Protein AF-A0A933Y6B7-F1 (afdb_monomer_lite)

Secondary structure (DSSP, 8-state):
-HHHHHHHHHHHHHHHTTS--S--------TTSTTHHHHHHHHHHHHHH---HHHHHHHHHHHHHHHHHHHHHHHHTT-HHHHHHHHHHHHHHHHHHHHHHHHHHHTT----HHHHHHHHHHHHHHHHHHHHHHHHS-TTTHHHHHHHHHHHHHHHHHHHHHHHH--

Structure (mmCIF, N/CA/C/O backbone):
data_AF-A0A933Y6B7-F1
#
_entry.id   AF-A0A933Y6B7-F1
#
loop_
_atom_site.group_PDB
_atom_site.id
_atom_site.type_symbol
_atom_site.label_atom_id
_atom_site.label_alt_id
_atom_site.label_comp_id
_atom_site.label_asym_id
_atom_site.label_entity_id
_atom_site.label_seq_id
_atom_site.pdbx_PDB_ins_code
_atom_site.Cartn_x
_atom_site.Cartn_y
_atom_site.Cartn_z
_atom_site.occupancy
_atom_site.B_iso_or_equiv
_atom_site.auth_seq_id
_atom_site.auth_comp_id
_atom_site.auth_asym_id
_atom_site.auth_atom_id
_atom_site.pdbx_PDB_model_num
ATOM 1 N N . MET A 1 1 ? 0.181 -35.546 -28.540 1.00 56.12 1 MET A N 1
ATOM 2 C CA . MET A 1 1 ? -1.088 -34.972 -28.027 1.00 56.12 1 MET A CA 1
ATOM 3 C C . MET A 1 1 ? -0.919 -34.129 -26.756 1.00 56.12 1 MET A C 1
ATOM 5 O O . MET A 1 1 ? -1.420 -33.018 -26.730 1.00 56.12 1 MET A O 1
ATOM 9 N N . LYS A 1 2 ? -0.169 -34.578 -25.734 1.00 48.44 2 LYS A N 1
ATOM 10 C CA . LYS A 1 2 ? 0.031 -33.827 -24.471 1.00 48.44 2 LYS A CA 1
ATOM 11 C C . LYS A 1 2 ? 0.754 -32.470 -24.626 1.00 48.44 2 LYS A C 1
ATOM 13 O O . LYS A 1 2 ? 0.440 -31.530 -23.909 1.00 48.44 2 LYS A O 1
ATOM 18 N N . PHE A 1 3 ? 1.661 -32.348 -25.599 1.00 47.59 3 PHE A N 1
ATOM 19 C CA . PHE A 1 3 ? 2.426 -31.116 -25.854 1.00 47.59 3 PHE A CA 1
ATOM 20 C C . PHE A 1 3 ? 1.584 -29.999 -26.496 1.00 47.59 3 PHE A C 1
ATOM 22 O O . PHE A 1 3 ? 1.692 -28.840 -26.115 1.00 47.59 3 PHE A O 1
ATOM 29 N N . ALA A 1 4 ? 0.687 -30.358 -27.419 1.00 52.62 4 ALA A N 1
ATOM 30 C CA . ALA A 1 4 ? -0.205 -29.403 -28.078 1.00 52.62 4 ALA A CA 1
ATOM 31 C C . ALA A 1 4 ? -1.218 -28.798 -27.094 1.00 52.62 4 ALA A C 1
ATOM 33 O O . ALA A 1 4 ? -1.502 -27.611 -27.167 1.00 52.62 4 ALA A O 1
ATOM 34 N N . ILE A 1 5 ? -1.698 -29.591 -26.128 1.00 57.88 5 ILE A N 1
ATOM 35 C CA . ILE A 1 5 ? -2.610 -29.122 -25.076 1.00 57.88 5 ILE A CA 1
ATOM 36 C C . ILE A 1 5 ? -1.899 -28.137 -24.139 1.00 57.88 5 ILE A C 1
ATOM 38 O O . ILE A 1 5 ? -2.483 -27.118 -23.799 1.00 57.88 5 ILE A O 1
ATOM 42 N N . ALA A 1 6 ? -0.638 -28.387 -23.770 1.00 49.59 6 ALA A N 1
ATOM 43 C CA . ALA A 1 6 ? 0.138 -27.474 -22.927 1.00 49.59 6 ALA A CA 1
ATOM 44 C C . ALA A 1 6 ? 0.413 -26.127 -23.617 1.00 49.59 6 ALA A C 1
ATOM 46 O O . ALA A 1 6 ? 0.273 -25.082 -22.989 1.00 49.59 6 ALA A O 1
ATOM 47 N N . VAL A 1 7 ? 0.732 -26.141 -24.916 1.00 54.59 7 VAL A N 1
ATOM 48 C CA . VAL A 1 7 ? 0.929 -24.918 -25.712 1.00 54.59 7 VAL A CA 1
ATOM 49 C C . VAL A 1 7 ? -0.386 -24.163 -25.896 1.00 54.59 7 VAL A C 1
ATOM 51 O O . VAL A 1 7 ? -0.393 -22.946 -25.758 1.00 54.59 7 VAL A O 1
ATOM 54 N N . LEU A 1 8 ? -1.505 -24.861 -26.121 1.00 49.81 8 LEU A N 1
ATOM 55 C CA . LEU A 1 8 ? -2.823 -24.228 -26.210 1.00 49.81 8 LEU A CA 1
ATOM 56 C C . LEU A 1 8 ? -3.253 -23.632 -24.862 1.00 49.81 8 LEU A C 1
ATOM 58 O O . LEU A 1 8 ? -3.793 -22.535 -24.836 1.00 49.81 8 LEU A O 1
ATOM 62 N N . LEU A 1 9 ? -2.956 -24.299 -23.740 1.00 53.12 9 LEU A N 1
ATOM 63 C CA . LEU A 1 9 ? -3.212 -23.773 -22.396 1.00 53.12 9 LEU A CA 1
ATOM 64 C C . LEU A 1 9 ? -2.375 -22.514 -22.132 1.00 53.12 9 LEU A C 1
ATOM 66 O O . LEU A 1 9 ? -2.894 -21.533 -21.616 1.00 53.12 9 LEU A O 1
ATOM 70 N N . PHE A 1 10 ? -1.100 -22.516 -22.534 1.00 52.56 10 PHE A N 1
ATOM 71 C CA . PHE A 1 10 ? -0.199 -21.370 -22.385 1.00 52.56 10 PHE A CA 1
ATOM 72 C C . PHE A 1 10 ? -0.556 -20.218 -23.331 1.00 52.56 10 PHE A C 1
ATOM 74 O O . PHE A 1 10 ? -0.411 -19.060 -22.957 1.00 52.56 10 PHE A O 1
ATOM 81 N N . MET A 1 11 ? -1.064 -20.511 -24.532 1.00 46.84 11 MET A N 1
ATOM 82 C CA . MET A 1 11 ? -1.584 -19.506 -25.461 1.00 46.84 11 MET A CA 1
ATOM 83 C C . MET A 1 11 ? -2.910 -18.936 -24.982 1.00 46.84 11 MET A C 1
ATOM 85 O O . MET A 1 11 ? -3.085 -17.733 -25.058 1.00 46.84 11 MET A O 1
ATOM 89 N N . VAL A 1 12 ? -3.826 -19.749 -24.452 1.00 52.81 12 VAL A N 1
ATOM 90 C CA . VAL A 1 12 ? -5.087 -19.253 -23.890 1.00 52.81 12 VAL A CA 1
ATOM 91 C C . VAL A 1 12 ? -4.805 -18.427 -22.640 1.00 52.81 12 VAL A C 1
ATOM 93 O O . VAL A 1 12 ? -5.317 -17.324 -22.549 1.00 52.81 12 VAL A O 1
ATOM 96 N N . ILE A 1 13 ? -3.916 -18.865 -21.742 1.00 50.72 13 ILE A N 1
ATOM 97 C CA . ILE A 1 13 ? -3.487 -18.069 -20.580 1.00 50.72 13 ILE A CA 1
ATOM 98 C C . ILE A 1 13 ? -2.739 -16.809 -21.033 1.00 50.72 13 ILE A C 1
ATOM 100 O O . ILE A 1 13 ? -3.034 -15.727 -20.549 1.00 50.72 13 ILE A O 1
ATOM 104 N N . GLY A 1 14 ? -1.821 -16.905 -21.996 1.00 44.12 14 GLY A N 1
ATOM 105 C CA . GLY A 1 14 ? -1.039 -15.778 -22.517 1.00 44.12 14 GLY A CA 1
ATOM 106 C C . GLY A 1 14 ? -1.865 -14.756 -23.304 1.00 44.12 14 GLY A C 1
ATOM 107 O O . GLY A 1 14 ? -1.586 -13.560 -23.241 1.00 44.12 14 GLY A O 1
ATOM 108 N N . LEU A 1 15 ? -2.906 -15.206 -24.008 1.00 40.06 15 LEU A N 1
ATOM 109 C CA . LEU A 1 15 ? -3.859 -14.368 -24.735 1.00 40.06 15 LEU A CA 1
ATOM 110 C C . LEU A 1 15 ? -4.901 -13.763 -23.778 1.00 40.06 15 LEU A C 1
ATOM 112 O O . LEU A 1 15 ? -5.249 -12.598 -23.940 1.00 40.06 15 LEU A O 1
ATOM 116 N N . PHE A 1 16 ? -5.303 -14.484 -22.724 1.00 40.56 16 PHE A N 1
ATOM 117 C CA . PHE A 1 16 ? -6.104 -13.955 -21.607 1.00 40.56 16 PHE A CA 1
ATOM 118 C C . PHE A 1 16 ? -5.318 -12.922 -20.783 1.00 40.56 16 PHE A C 1
ATOM 120 O O . PHE A 1 16 ? -5.862 -11.929 -20.321 1.00 40.56 16 PHE A O 1
ATOM 127 N N . VAL A 1 17 ? -4.000 -13.098 -20.684 1.00 47.09 17 VAL A N 1
ATOM 128 C CA . VAL A 1 17 ? -3.053 -12.139 -20.096 1.00 47.09 17 VAL A CA 1
ATOM 129 C C . VAL A 1 17 ? -2.812 -10.920 -21.011 1.00 47.09 17 VAL A C 1
ATOM 131 O O . VAL A 1 17 ? -2.274 -9.909 -20.562 1.00 47.09 17 VAL A O 1
ATOM 134 N N . ARG A 1 18 ? -3.195 -10.978 -22.295 1.00 44.91 18 ARG A N 1
ATOM 135 C CA . ARG A 1 18 ? -2.980 -9.895 -23.275 1.00 44.91 18 ARG A CA 1
ATOM 136 C C . ARG A 1 18 ? -4.244 -9.100 -23.613 1.00 44.91 18 ARG A C 1
ATOM 138 O O . ARG A 1 18 ? -4.126 -7.991 -24.121 1.00 44.91 18 ARG A O 1
ATOM 145 N N . LEU A 1 19 ? -5.431 -9.624 -23.328 1.00 40.50 19 LEU A N 1
ATOM 146 C CA . LEU A 1 19 ? -6.704 -8.979 -23.634 1.00 40.50 19 LEU A CA 1
ATOM 147 C C . LEU A 1 19 ? -7.514 -8.830 -22.334 1.00 40.50 19 LEU A C 1
ATOM 149 O O . LEU A 1 19 ? -8.095 -9.808 -21.881 1.00 40.50 19 LEU A O 1
ATOM 153 N N . HIS A 1 20 ? -7.617 -7.590 -21.827 1.00 43.69 20 HIS A N 1
ATOM 154 C CA . HIS A 1 20 ? -8.518 -7.104 -20.751 1.00 43.69 20 HIS A CA 1
ATOM 155 C C . HIS A 1 20 ? -8.005 -7.116 -19.290 1.00 43.69 20 HIS A C 1
ATOM 157 O O . HIS A 1 20 ? -8.732 -7.526 -18.390 1.00 43.69 20 HIS A O 1
ATOM 163 N N . TRP A 1 21 ? -6.799 -6.601 -19.002 1.00 46.06 21 TRP A N 1
ATOM 164 C CA . TRP A 1 21 ? -6.337 -6.467 -17.602 1.00 46.06 21 TRP A CA 1
ATOM 165 C C . TRP A 1 21 ? -6.867 -5.234 -16.829 1.00 46.06 21 TRP A C 1
ATOM 167 O O . TRP A 1 21 ? -6.687 -5.147 -15.619 1.00 46.06 21 TRP A O 1
ATOM 177 N N . PHE A 1 22 ? -7.628 -4.331 -17.453 1.00 50.59 22 PHE A N 1
ATOM 178 C CA . PHE A 1 22 ? -8.413 -3.324 -16.722 1.00 50.59 22 PHE A CA 1
ATOM 179 C C . PHE A 1 22 ? -9.829 -3.270 -17.312 1.00 50.59 22 PHE A C 1
ATOM 181 O O . PHE A 1 22 ? -9.926 -3.068 -18.523 1.00 50.59 22 PHE A O 1
ATOM 188 N N . PRO A 1 23 ? -10.921 -3.473 -16.539 1.00 41.88 23 PRO A N 1
ATOM 189 C CA . PRO A 1 23 ? -11.050 -3.383 -15.084 1.00 41.88 23 PRO A CA 1
ATOM 190 C C . PRO A 1 23 ? -11.624 -4.667 -14.437 1.00 41.88 23 PRO A C 1
ATOM 192 O O . PRO A 1 23 ? -12.800 -4.982 -14.580 1.00 41.88 23 PRO A O 1
ATOM 195 N N . LEU A 1 24 ? -10.837 -5.341 -13.594 1.00 42.41 24 LEU A N 1
ATOM 196 C CA . LEU A 1 24 ? -11.383 -5.917 -12.350 1.00 42.41 24 LEU A CA 1
ATOM 197 C C . LEU A 1 24 ? -11.189 -4.924 -11.191 1.00 42.41 24 LEU A C 1
ATOM 199 O O . LEU A 1 24 ? -10.989 -5.313 -10.038 1.00 42.41 24 LEU A O 1
ATOM 203 N N . ALA A 1 25 ? -11.246 -3.625 -11.509 1.00 38.06 25 ALA A N 1
ATOM 204 C CA . ALA A 1 25 ? -11.640 -2.632 -10.528 1.00 38.06 25 ALA A CA 1
ATOM 205 C C . ALA A 1 25 ? -13.015 -3.078 -10.010 1.00 38.06 25 ALA A C 1
ATOM 207 O O . ALA A 1 25 ? -13.943 -3.217 -10.799 1.00 38.06 25 ALA A O 1
ATOM 208 N N . GLN A 1 26 ? -13.088 -3.357 -8.707 1.00 45.62 26 GLN A N 1
ATOM 209 C CA . GLN A 1 26 ? -14.258 -3.853 -7.970 1.00 45.62 26 GLN A CA 1
ATOM 210 C C . GLN A 1 26 ? -14.550 -5.355 -8.119 1.00 45.62 26 GLN A C 1
ATOM 212 O O . GLN A 1 26 ? -15.578 -5.784 -8.634 1.00 45.62 26 GLN A O 1
ATOM 217 N N . MET A 1 27 ? -13.688 -6.193 -7.538 1.00 50.59 27 MET A N 1
ATOM 218 C CA . MET A 1 27 ? -14.215 -7.362 -6.824 1.00 50.59 27 MET A CA 1
ATOM 219 C C . MET A 1 27 ? -14.151 -7.047 -5.328 1.00 50.59 27 MET A C 1
ATOM 221 O O . MET A 1 27 ? -13.202 -7.424 -4.639 1.00 50.59 27 MET A O 1
ATOM 225 N N . ASP A 1 28 ? -15.156 -6.295 -4.869 1.00 66.12 28 ASP A N 1
ATOM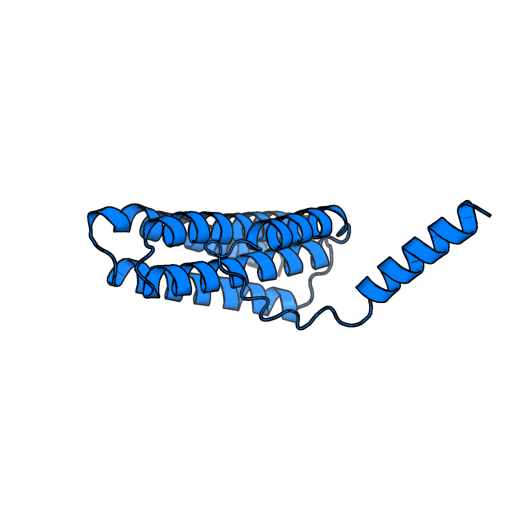 226 C CA . ASP A 1 28 ? -15.335 -5.742 -3.516 1.00 66.12 28 ASP A CA 1
ATOM 227 C C . ASP A 1 28 ? -15.727 -6.814 -2.482 1.00 66.12 28 ASP A C 1
ATOM 229 O O . ASP A 1 28 ? -16.575 -6.611 -1.611 1.00 66.12 28 ASP A O 1
ATOM 233 N N . ILE A 1 29 ? -15.122 -8.001 -2.575 1.00 82.38 29 ILE A N 1
ATOM 234 C CA . ILE A 1 29 ? -15.267 -9.014 -1.534 1.00 82.38 29 ILE A CA 1
ATOM 235 C C . ILE A 1 29 ? -14.374 -8.576 -0.382 1.00 82.38 29 ILE A C 1
ATOM 237 O O . ILE A 1 29 ? -13.155 -8.764 -0.409 1.00 82.38 29 ILE A O 1
ATOM 241 N N . LEU A 1 30 ? -15.004 -7.960 0.609 1.00 88.00 30 LEU A N 1
ATOM 242 C CA . LEU A 1 30 ? -14.344 -7.526 1.825 1.00 88.00 30 LEU A CA 1
ATOM 243 C C . LEU A 1 30 ? -13.801 -8.729 2.620 1.00 88.00 30 LEU A C 1
ATOM 245 O O . LEU A 1 30 ? -14.321 -9.843 2.503 1.00 88.00 30 LEU A O 1
ATOM 249 N N . PRO A 1 31 ? -12.765 -8.518 3.449 1.00 88.81 31 PRO A N 1
ATOM 250 C CA . PRO A 1 31 ? -12.183 -9.565 4.290 1.00 88.81 31 PRO A CA 1
ATOM 251 C C . PRO A 1 31 ? -13.150 -10.248 5.268 1.00 88.81 31 PRO A C 1
ATOM 253 O O . PRO A 1 31 ? -12.850 -11.337 5.749 1.00 88.81 31 PRO A O 1
ATOM 256 N N . ASP A 1 32 ? -14.297 -9.634 5.558 1.00 87.38 32 ASP A N 1
ATOM 257 C CA . ASP A 1 32 ? -15.366 -10.180 6.403 1.00 87.38 32 ASP A CA 1
ATOM 258 C C . ASP A 1 32 ? -16.312 -11.141 5.651 1.00 87.38 32 ASP A C 1
ATOM 260 O O . ASP A 1 32 ? -17.152 -11.792 6.273 1.00 87.38 32 ASP A O 1
ATOM 264 N N . HIS A 1 33 ? -16.178 -11.277 4.328 1.00 90.81 33 HIS A N 1
ATOM 265 C CA . HIS A 1 33 ? -17.057 -12.109 3.511 1.00 90.81 33 HIS A CA 1
ATOM 266 C C . HIS A 1 33 ? -16.549 -13.565 3.369 1.00 90.81 33 HIS A C 1
ATOM 268 O O . HIS A 1 33 ? -15.361 -13.780 3.108 1.00 90.81 33 HIS A O 1
ATOM 274 N N . PRO A 1 34 ? -17.429 -14.593 3.401 1.00 89.50 34 PRO A N 1
ATOM 275 C CA . PRO A 1 34 ? -17.035 -16.011 3.322 1.00 89.50 34 PRO A CA 1
ATOM 276 C C . PRO A 1 34 ? -16.234 -16.408 2.074 1.00 89.50 34 PRO A C 1
ATOM 278 O O . PRO A 1 34 ? -15.447 -17.350 2.108 1.00 89.50 34 PRO A O 1
ATOM 281 N N . LEU A 1 35 ? -16.427 -15.694 0.961 1.00 89.88 35 LEU A N 1
ATOM 282 C CA . LEU A 1 35 ? -15.712 -15.938 -0.300 1.00 89.88 35 LEU A CA 1
ATOM 283 C C . LEU A 1 35 ? -14.341 -15.244 -0.386 1.00 89.88 35 LEU A C 1
ATOM 285 O O . LEU A 1 35 ? -13.613 -15.468 -1.352 1.00 89.88 35 LEU A O 1
ATOM 289 N N . TYR A 1 36 ? -13.948 -14.437 0.605 1.00 88.06 36 TYR A N 1
ATOM 290 C CA . TYR A 1 36 ? -12.655 -13.742 0.610 1.00 88.06 36 TYR A CA 1
ATOM 291 C C . TYR A 1 36 ? -11.429 -14.664 0.432 1.00 88.06 36 TYR A C 1
ATOM 293 O O . TYR A 1 36 ? -10.500 -14.284 -0.290 1.00 88.06 36 TYR A O 1
ATOM 301 N N . PRO A 1 37 ? -11.396 -15.899 0.980 1.00 89.62 37 PRO A N 1
ATOM 302 C CA . PRO A 1 37 ? -10.286 -16.821 0.741 1.00 89.62 37 PRO A CA 1
ATOM 303 C C . PRO A 1 37 ? -10.050 -17.135 -0.744 1.00 89.62 37 PRO A C 1
ATOM 305 O O . PRO A 1 37 ? -8.901 -17.311 -1.151 1.00 89.62 37 PRO A O 1
ATOM 308 N N . VAL A 1 38 ? -11.107 -17.155 -1.568 1.00 89.88 38 VAL A N 1
ATOM 309 C CA . VAL A 1 38 ? -11.004 -17.385 -3.020 1.00 89.88 38 VAL A CA 1
ATOM 310 C C . VAL A 1 38 ? -10.271 -16.224 -3.691 1.00 89.88 38 VAL A C 1
ATOM 312 O O . VAL A 1 38 ? -9.357 -16.447 -4.486 1.00 89.88 38 VAL A O 1
ATOM 315 N N . THR A 1 39 ? -10.608 -14.989 -3.312 1.00 87.69 39 THR A N 1
ATOM 316 C CA . THR A 1 39 ? -9.926 -13.767 -3.763 1.00 87.69 39 THR A CA 1
ATOM 317 C C . THR A 1 39 ? -8.435 -13.830 -3.435 1.00 87.69 39 THR A C 1
ATOM 319 O O . THR A 1 39 ? -7.597 -13.663 -4.319 1.00 87.69 39 THR A O 1
ATOM 322 N N . VAL A 1 40 ? -8.095 -14.171 -2.187 1.00 90.19 40 VAL A N 1
ATOM 323 C CA . VAL A 1 40 ? -6.698 -14.286 -1.740 1.00 90.19 40 VAL A CA 1
ATOM 324 C C . VAL A 1 40 ? -5.944 -15.381 -2.500 1.00 90.19 40 VAL A C 1
ATOM 326 O O . VAL A 1 40 ? -4.773 -15.197 -2.838 1.00 90.19 40 VAL A O 1
ATOM 329 N N . LEU A 1 41 ? -6.585 -16.520 -2.780 1.00 90.06 41 LEU A N 1
ATOM 330 C CA . LEU A 1 41 ? -5.982 -17.594 -3.568 1.00 90.06 41 LEU A CA 1
ATOM 331 C C . LEU A 1 41 ? -5.687 -17.137 -5.000 1.00 90.06 41 LEU A C 1
ATOM 333 O O . LEU A 1 41 ? -4.563 -17.329 -5.466 1.00 90.06 41 LEU A O 1
ATOM 337 N N . ARG A 1 42 ? -6.658 -16.499 -5.669 1.00 90.06 42 ARG A N 1
ATOM 338 C CA . ARG A 1 42 ? -6.474 -15.928 -7.011 1.00 90.06 42 ARG A CA 1
ATOM 339 C C . ARG A 1 42 ? -5.276 -14.985 -7.032 1.00 90.06 42 ARG A C 1
ATOM 341 O O . ARG A 1 42 ? -4.421 -15.127 -7.899 1.00 90.06 42 ARG A O 1
ATOM 348 N N . ASP A 1 43 ? -5.179 -14.073 -6.068 1.00 92.06 43 ASP A N 1
ATOM 349 C CA . ASP A 1 43 ? -4.100 -13.082 -6.054 1.00 92.06 43 ASP A CA 1
ATOM 350 C C . ASP A 1 43 ? -2.718 -13.723 -5.872 1.00 92.06 43 ASP A C 1
ATOM 352 O O . ASP A 1 43 ? -1.755 -13.354 -6.543 1.00 92.06 43 ASP A O 1
ATOM 356 N N . ARG A 1 44 ? -2.618 -14.745 -5.013 1.00 91.69 44 ARG A N 1
ATOM 357 C CA . ARG A 1 44 ? -1.377 -15.517 -4.842 1.00 91.69 44 ARG A CA 1
ATOM 358 C C . ARG A 1 44 ? -0.989 -16.273 -6.109 1.00 91.69 44 ARG A C 1
ATOM 360 O O . ARG A 1 44 ? 0.199 -16.390 -6.397 1.00 91.69 44 ARG A O 1
ATOM 367 N N . LEU A 1 45 ? -1.961 -16.823 -6.837 1.00 91.06 45 LEU A N 1
ATOM 368 C CA . LEU A 1 45 ? -1.702 -17.491 -8.112 1.00 91.06 45 LEU A CA 1
ATOM 369 C C . LEU A 1 45 ? -1.227 -16.484 -9.159 1.00 91.06 45 LEU A C 1
ATOM 371 O O . LEU A 1 45 ? -0.221 -16.737 -9.811 1.00 91.06 45 LEU A O 1
ATOM 375 N N . MET A 1 46 ? -1.874 -15.323 -9.257 1.00 89.50 46 MET A N 1
ATOM 376 C CA . MET A 1 46 ? -1.476 -14.274 -10.196 1.00 89.50 46 MET A CA 1
ATOM 377 C C . MET A 1 46 ? -0.057 -13.772 -9.922 1.00 89.50 46 MET A C 1
ATOM 379 O O . MET A 1 46 ? 0.767 -13.792 -10.830 1.00 89.50 46 MET A O 1
ATOM 383 N N . LEU A 1 47 ? 0.290 -13.453 -8.670 1.00 91.38 47 LEU A N 1
ATOM 384 C CA . LEU A 1 47 ? 1.656 -13.041 -8.316 1.00 91.38 47 LEU A CA 1
ATOM 385 C C . LEU A 1 47 ? 2.726 -14.087 -8.666 1.00 91.38 47 LEU A C 1
ATOM 387 O O . LEU A 1 47 ? 3.861 -13.723 -8.954 1.00 91.38 47 LEU A O 1
ATOM 391 N N . ARG A 1 48 ? 2.380 -15.380 -8.658 1.00 91.56 48 ARG A N 1
ATOM 392 C CA . ARG A 1 48 ? 3.297 -16.458 -9.067 1.00 91.56 48 ARG A CA 1
ATOM 393 C C . ARG A 1 48 ? 3.405 -16.621 -10.581 1.00 91.56 48 ARG A C 1
ATOM 395 O O . ARG A 1 48 ? 4.422 -17.116 -11.052 1.00 91.56 48 ARG A O 1
ATOM 402 N N . LEU A 1 49 ? 2.356 -16.269 -11.321 1.00 92.25 49 LEU A N 1
ATOM 403 C CA . LEU A 1 49 ? 2.291 -16.417 -12.776 1.00 92.25 49 LEU A CA 1
ATOM 404 C C . LEU A 1 49 ? 2.813 -15.181 -13.522 1.00 92.25 49 LEU A C 1
ATOM 406 O O . LEU A 1 49 ? 3.155 -15.281 -14.700 1.00 92.25 49 LEU A O 1
ATOM 410 N N . ILE A 1 50 ? 2.888 -14.023 -12.862 1.00 90.94 50 ILE A N 1
ATOM 411 C CA . ILE A 1 50 ? 3.450 -12.804 -13.444 1.00 90.94 50 ILE A CA 1
ATOM 412 C C . ILE A 1 50 ? 4.981 -12.858 -13.363 1.00 90.94 50 ILE A C 1
ATOM 414 O O . ILE A 1 50 ? 5.587 -12.606 -12.321 1.00 90.94 50 ILE A O 1
ATOM 418 N N . PHE A 1 51 ? 5.605 -13.176 -14.496 1.00 90.44 51 PHE A N 1
ATOM 419 C CA . PHE A 1 51 ? 7.064 -13.188 -14.641 1.00 90.44 51 PHE A CA 1
ATOM 420 C C . PHE A 1 51 ? 7.648 -11.824 -15.025 1.00 90.44 51 PHE A C 1
ATOM 422 O O . PHE A 1 51 ? 8.795 -11.537 -14.694 1.00 90.44 51 PHE A O 1
ATOM 429 N N . ASP A 1 52 ? 6.868 -10.998 -15.722 1.00 90.69 52 ASP A N 1
ATOM 430 C CA . ASP A 1 52 ? 7.286 -9.668 -16.162 1.00 90.69 52 ASP A CA 1
ATOM 431 C C . ASP A 1 52 ? 7.340 -8.688 -14.968 1.00 90.69 52 ASP A C 1
ATOM 433 O O . ASP A 1 52 ? 6.328 -8.537 -14.274 1.00 90.69 52 ASP A O 1
ATOM 437 N N . PRO A 1 53 ? 8.485 -8.026 -14.698 1.00 92.00 53 PRO A N 1
ATOM 438 C CA . PRO A 1 53 ? 8.624 -7.147 -13.538 1.00 92.00 53 PRO A CA 1
ATOM 439 C C . PRO A 1 53 ? 7.683 -5.937 -13.560 1.00 92.00 53 PRO A C 1
ATOM 441 O O . PRO A 1 53 ? 7.126 -5.600 -12.518 1.00 92.00 53 PRO A O 1
ATOM 444 N N . ALA A 1 54 ? 7.465 -5.312 -14.722 1.00 93.06 54 ALA A N 1
ATOM 445 C CA . ALA A 1 54 ? 6.597 -4.140 -14.842 1.00 93.06 54 ALA A CA 1
ATOM 446 C C . ALA A 1 54 ? 5.133 -4.506 -14.557 1.00 93.06 54 ALA A C 1
ATOM 448 O O . ALA A 1 54 ? 4.450 -3.828 -13.791 1.00 93.06 54 ALA A O 1
ATOM 449 N N . ARG A 1 55 ? 4.676 -5.653 -15.067 1.00 93.69 55 ARG A N 1
ATOM 450 C CA . ARG A 1 55 ? 3.348 -6.197 -14.745 1.00 93.69 55 ARG A CA 1
ATOM 451 C C . ARG A 1 55 ? 3.217 -6.604 -13.286 1.00 93.69 55 ARG A C 1
ATOM 453 O O . ARG A 1 55 ? 2.128 -6.537 -12.724 1.00 93.69 55 ARG A O 1
ATOM 460 N N . ARG A 1 56 ? 4.302 -7.058 -12.655 1.00 95.62 56 ARG A N 1
ATOM 461 C CA . ARG A 1 56 ? 4.275 -7.428 -11.236 1.00 95.62 56 ARG A CA 1
ATOM 462 C C . ARG A 1 56 ? 4.144 -6.195 -10.346 1.00 95.62 56 ARG A C 1
ATOM 464 O O . ARG A 1 56 ? 3.340 -6.222 -9.420 1.00 95.62 56 ARG A O 1
ATOM 471 N N . ILE A 1 57 ? 4.862 -5.121 -10.677 1.00 97.31 57 ILE A N 1
ATOM 472 C CA . ILE A 1 57 ? 4.724 -3.787 -10.070 1.00 97.31 57 ILE A CA 1
ATOM 473 C C . ILE A 1 57 ? 3.273 -3.308 -10.177 1.00 97.31 57 ILE A C 1
ATOM 475 O O . ILE A 1 57 ? 2.646 -3.012 -9.162 1.00 97.31 57 ILE A O 1
ATOM 479 N N . GLU A 1 58 ? 2.714 -3.315 -11.387 1.00 96.50 58 GLU A N 1
ATOM 480 C CA . GLU A 1 58 ? 1.320 -2.940 -11.637 1.00 96.50 58 GLU A CA 1
ATOM 481 C C . GLU A 1 58 ? 0.337 -3.800 -10.832 1.00 96.50 58 GLU A C 1
ATOM 483 O O . GLU A 1 58 ? -0.635 -3.297 -10.267 1.00 96.50 58 GLU A O 1
ATOM 488 N N . TYR A 1 59 ? 0.598 -5.101 -10.705 1.00 96.38 59 TYR A N 1
ATOM 489 C CA . TYR A 1 59 ? -0.284 -5.957 -9.929 1.00 96.38 59 TYR A CA 1
ATOM 490 C C . TYR A 1 59 ? -0.196 -5.719 -8.422 1.00 96.38 59 TYR A C 1
ATOM 492 O O . TYR A 1 59 ? -1.225 -5.722 -7.747 1.00 96.38 59 TYR A O 1
ATOM 500 N N . TYR A 1 60 ? 0.995 -5.463 -7.879 1.00 98.19 60 TYR A N 1
ATOM 501 C CA . TYR A 1 60 ? 1.115 -5.045 -6.484 1.00 98.19 60 TYR A CA 1
ATOM 502 C C . TYR A 1 60 ? 0.378 -3.731 -6.213 1.00 98.19 60 TYR A C 1
ATOM 504 O O . TYR A 1 60 ? -0.243 -3.614 -5.156 1.00 98.19 60 TYR A O 1
ATOM 512 N N . LEU A 1 61 ? 0.372 -2.798 -7.172 1.00 97.75 61 LEU A N 1
ATOM 513 C CA . LEU A 1 61 ? -0.370 -1.541 -7.067 1.00 97.75 61 LEU A CA 1
ATOM 514 C C . LEU A 1 61 ? -1.865 -1.813 -6.906 1.00 97.75 61 LEU A C 1
ATOM 516 O O . LEU A 1 61 ? -2.477 -1.358 -5.944 1.00 97.75 61 LEU A O 1
ATOM 520 N N . ILE A 1 62 ? -2.418 -2.668 -7.773 1.00 95.19 62 ILE A N 1
ATOM 521 C CA . ILE A 1 62 ? -3.822 -3.098 -7.715 1.00 95.19 62 ILE A CA 1
ATOM 522 C C . ILE A 1 62 ? -4.155 -3.746 -6.363 1.00 95.19 62 ILE A C 1
ATOM 524 O O . ILE A 1 62 ? -5.203 -3.470 -5.774 1.00 95.19 62 ILE A O 1
ATOM 528 N N . LEU A 1 63 ? -3.290 -4.636 -5.861 1.00 95.56 63 LEU A N 1
ATOM 529 C CA . LEU A 1 63 ? -3.510 -5.307 -4.576 1.00 95.56 63 LEU A CA 1
ATOM 530 C C . LEU A 1 63 ? -3.466 -4.328 -3.400 1.00 95.56 63 LEU A C 1
ATOM 532 O O . LEU A 1 63 ? -4.250 -4.483 -2.459 1.00 95.56 63 LEU A O 1
ATOM 536 N N . SER A 1 64 ? -2.569 -3.346 -3.464 1.00 97.44 64 SER A N 1
ATOM 537 C CA . SER A 1 64 ? -2.442 -2.297 -2.463 1.00 97.44 64 SER A CA 1
ATOM 538 C C . SER A 1 64 ? -3.664 -1.375 -2.472 1.00 97.44 64 SER A C 1
ATOM 540 O O . SER A 1 64 ? -4.370 -1.329 -1.467 1.00 97.44 64 SER A O 1
ATOM 542 N N . ASP A 1 65 ? -4.016 -0.772 -3.615 1.00 97.00 65 ASP A N 1
ATOM 543 C CA . ASP A 1 65 ? -5.195 0.099 -3.775 1.00 97.00 65 ASP A CA 1
ATOM 544 C C . ASP A 1 65 ? -6.476 -0.572 -3.269 1.00 97.00 65 ASP A C 1
ATOM 546 O O . ASP A 1 65 ? -7.235 -0.016 -2.469 1.00 97.00 65 ASP A O 1
ATOM 550 N N . ARG A 1 66 ? -6.701 -1.823 -3.686 1.00 94.00 66 ARG A N 1
ATOM 551 C CA . ARG A 1 66 ? -7.871 -2.591 -3.254 1.00 94.00 66 ARG A CA 1
ATOM 552 C C . ARG A 1 66 ? -7.848 -2.860 -1.749 1.00 94.00 66 ARG A C 1
ATOM 554 O O . ARG A 1 66 ? -8.897 -2.831 -1.111 1.00 94.00 66 ARG A O 1
ATOM 561 N N . GLY A 1 67 ? -6.679 -3.140 -1.178 1.00 95.62 67 GLY A N 1
ATOM 562 C CA . GLY A 1 67 ? -6.516 -3.328 0.262 1.00 95.62 67 GLY A CA 1
ATOM 563 C C . GLY A 1 67 ? -6.802 -2.051 1.055 1.00 95.62 67 GLY A C 1
ATOM 564 O O . GLY A 1 67 ? -7.494 -2.111 2.069 1.00 95.62 67 GLY A O 1
ATOM 565 N N . VAL A 1 68 ? -6.349 -0.894 0.569 1.00 97.56 68 VAL A N 1
ATOM 566 C CA . VAL A 1 68 ? -6.623 0.414 1.180 1.00 97.56 68 VAL A CA 1
ATOM 567 C C . VAL A 1 68 ? -8.120 0.712 1.180 1.00 97.56 68 VAL A C 1
ATOM 569 O O . VAL A 1 68 ? -8.685 1.025 2.228 1.00 97.56 68 VAL A O 1
ATOM 572 N N . HIS A 1 69 ? -8.796 0.527 0.044 1.00 95.69 69 HIS A N 1
ATOM 573 C CA . HIS A 1 69 ? -10.247 0.718 -0.042 1.00 95.69 69 HIS A CA 1
ATOM 574 C C . HIS A 1 69 ? -11.025 -0.270 0.837 1.00 95.69 69 HIS A C 1
ATOM 576 O O . HIS A 1 69 ? -11.958 0.130 1.532 1.00 95.69 69 HIS A O 1
ATOM 582 N N . ALA A 1 70 ? -10.621 -1.544 0.868 1.00 94.75 70 ALA A N 1
ATOM 583 C CA . ALA A 1 70 ? -11.238 -2.543 1.737 1.00 94.75 70 ALA A CA 1
ATOM 584 C C . ALA A 1 70 ? -11.059 -2.198 3.222 1.00 94.75 70 ALA A C 1
ATOM 586 O O . ALA A 1 70 ? -11.997 -2.336 4.004 1.00 94.75 70 ALA A O 1
ATOM 587 N N . SER A 1 71 ? -9.876 -1.718 3.609 1.00 97.06 71 SER A N 1
ATOM 588 C CA . SER A 1 71 ? -9.616 -1.258 4.971 1.00 97.06 71 SER A CA 1
ATOM 589 C C . SER A 1 71 ? -10.505 -0.075 5.351 1.00 97.06 71 SER A C 1
ATOM 591 O O . SER A 1 71 ? -11.149 -0.109 6.399 1.00 97.06 71 SER A O 1
ATOM 593 N N . LYS A 1 72 ? -10.610 0.930 4.473 1.00 96.75 72 LYS A N 1
ATOM 594 C CA . LYS A 1 72 ? -11.498 2.080 4.669 1.00 96.75 72 LYS A CA 1
ATOM 595 C C . LYS A 1 72 ? -12.953 1.636 4.857 1.00 96.75 72 LYS A C 1
ATOM 597 O O . LYS A 1 72 ? -13.585 2.026 5.830 1.00 96.75 72 LYS A O 1
ATOM 602 N N . ALA A 1 73 ? -13.455 0.750 4.000 1.00 95.44 73 ALA A N 1
ATOM 603 C CA . ALA A 1 73 ? -14.820 0.236 4.112 1.00 95.44 73 ALA A CA 1
ATOM 604 C C . ALA A 1 73 ? -15.057 -0.571 5.407 1.00 95.44 73 ALA A C 1
ATOM 606 O O . ALA A 1 73 ? -16.118 -0.471 6.019 1.00 95.44 73 ALA A O 1
ATOM 607 N N . LEU A 1 74 ? -14.080 -1.367 5.859 1.00 96.44 74 LEU A N 1
ATOM 608 C CA . LEU A 1 74 ? -14.155 -2.068 7.148 1.00 96.44 74 LEU A CA 1
ATOM 609 C C . LEU A 1 74 ? -14.152 -1.100 8.333 1.00 96.44 74 LEU A C 1
ATOM 611 O O . LEU A 1 74 ? -14.867 -1.322 9.310 1.00 96.44 74 LEU A O 1
ATOM 615 N N . PHE A 1 75 ? -13.361 -0.036 8.239 1.00 97.25 75 PHE A N 1
ATOM 616 C CA . PHE A 1 75 ? -13.283 1.010 9.247 1.00 97.25 75 PHE A CA 1
ATOM 617 C C . PHE A 1 75 ? -14.606 1.765 9.371 1.00 97.25 75 PHE A C 1
ATOM 619 O O . PHE A 1 75 ? -15.126 1.897 10.473 1.00 97.25 75 PHE A O 1
ATOM 626 N N . GLU A 1 76 ? -15.199 2.167 8.245 1.00 95.44 76 GLU A N 1
ATOM 627 C CA . GLU A 1 76 ? -16.513 2.823 8.188 1.00 95.44 76 GLU A CA 1
ATOM 628 C C . GLU A 1 76 ? -17.638 1.929 8.736 1.00 95.44 76 GLU A C 1
ATOM 630 O O . GLU A 1 76 ? -18.593 2.419 9.333 1.00 95.44 76 GLU A O 1
ATOM 635 N N . LYS A 1 77 ? -17.502 0.602 8.610 1.00 95.62 77 LYS A N 1
ATOM 636 C CA . LYS A 1 77 ? -18.399 -0.390 9.230 1.00 95.62 77 LYS A CA 1
ATOM 637 C C . LYS A 1 77 ? -18.158 -0.604 10.732 1.00 95.62 77 LYS A C 1
ATOM 639 O O . LYS A 1 77 ? -18.849 -1.415 11.345 1.00 95.62 77 LYS A O 1
ATOM 644 N N . GLY A 1 78 ? -17.161 0.051 11.324 1.00 96.50 78 GLY A N 1
ATOM 645 C CA . GLY A 1 78 ? -16.772 -0.121 12.726 1.00 96.50 78 GLY A CA 1
ATOM 646 C C . GLY A 1 78 ? -15.949 -1.383 13.010 1.00 96.50 78 GLY A C 1
ATOM 647 O O . GLY A 1 78 ? -15.614 -1.651 14.164 1.00 96.50 78 GLY A O 1
ATOM 648 N N . ASN A 1 79 ? -15.563 -2.158 11.990 1.00 96.81 79 ASN A N 1
ATOM 649 C CA . ASN A 1 79 ? -14.692 -3.323 12.157 1.00 96.81 79 ASN A CA 1
ATOM 650 C C . ASN A 1 79 ? -13.213 -2.899 12.186 1.00 96.81 79 ASN A C 1
ATOM 652 O O . ASN A 1 79 ? -12.412 -3.261 11.320 1.00 96.81 79 ASN A O 1
ATOM 656 N N . ILE A 1 80 ? -12.853 -2.110 13.203 1.00 97.50 80 ILE A N 1
ATOM 657 C CA . ILE A 1 80 ? -11.531 -1.475 13.328 1.00 97.50 80 ILE A CA 1
ATOM 658 C C . ILE A 1 80 ? -10.410 -2.512 13.371 1.00 97.50 80 ILE A C 1
ATOM 660 O O . ILE A 1 80 ? -9.363 -2.330 12.752 1.00 97.50 80 ILE A O 1
ATOM 664 N N . ARG A 1 81 ? -10.628 -3.643 14.051 1.00 97.31 81 ARG A N 1
ATOM 665 C CA . ARG A 1 81 ? -9.641 -4.727 14.112 1.00 97.31 81 ARG A CA 1
ATOM 666 C C . ARG A 1 81 ? -9.299 -5.255 12.716 1.00 97.31 81 ARG A C 1
ATOM 668 O O . ARG A 1 81 ? -8.121 -5.324 12.376 1.00 97.31 81 ARG A O 1
ATOM 675 N N . LEU A 1 82 ? -10.306 -5.603 11.915 1.00 97.19 82 LEU A N 1
ATOM 676 C CA . LEU A 1 82 ? -10.071 -6.149 10.579 1.00 97.19 82 LEU A CA 1
ATOM 677 C C . LEU A 1 82 ? -9.555 -5.076 9.614 1.00 97.19 82 LEU A C 1
ATOM 679 O O . LEU A 1 82 ? -8.739 -5.386 8.747 1.00 97.19 82 LEU A O 1
ATOM 683 N N . ALA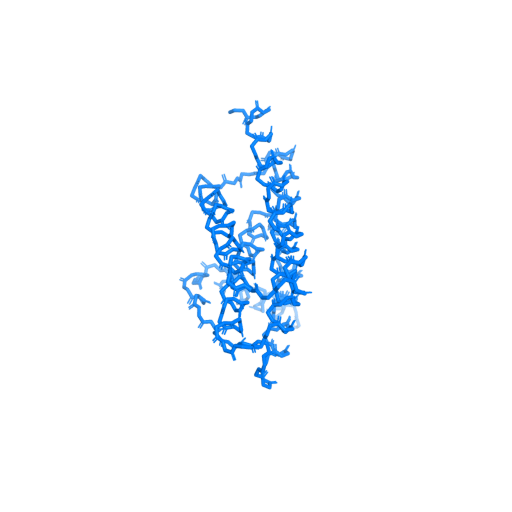 A 1 83 ? -9.961 -3.814 9.789 1.00 97.75 83 ALA A N 1
ATOM 684 C CA . ALA A 1 83 ? -9.398 -2.685 9.050 1.00 97.75 83 ALA A CA 1
ATOM 685 C C . ALA A 1 83 ? -7.883 -2.567 9.287 1.00 97.75 83 ALA A C 1
ATOM 687 O O . ALA A 1 83 ? -7.115 -2.541 8.328 1.00 97.75 83 ALA A O 1
ATOM 688 N N . LYS A 1 84 ? -7.432 -2.620 10.551 1.00 98.31 84 LYS A N 1
ATOM 689 C CA . LYS A 1 84 ? -6.003 -2.604 10.920 1.00 98.31 84 LYS A CA 1
ATOM 690 C C . LYS A 1 84 ? -5.209 -3.731 10.249 1.00 98.31 84 LYS A C 1
ATOM 692 O O . LYS A 1 84 ? -4.146 -3.494 9.682 1.00 98.31 84 LYS A O 1
ATOM 697 N N . GLU A 1 85 ? -5.732 -4.955 10.267 1.00 98.06 85 GLU A N 1
ATOM 698 C CA . GLU A 1 85 ? -5.088 -6.098 9.601 1.00 98.06 85 GLU A CA 1
ATOM 699 C C . GLU A 1 85 ? -5.031 -5.910 8.072 1.00 98.06 85 GLU A C 1
ATOM 701 O O . GLU A 1 85 ? -4.029 -6.222 7.422 1.00 98.06 85 GLU A O 1
ATOM 706 N N . THR A 1 86 ? -6.097 -5.357 7.494 1.00 97.25 86 THR A N 1
ATOM 707 C CA . THR A 1 86 ? -6.228 -5.153 6.047 1.00 97.25 86 THR A CA 1
ATOM 708 C C . THR A 1 86 ? -5.307 -4.049 5.541 1.00 97.25 86 THR A C 1
ATOM 710 O O . THR A 1 86 ? -4.650 -4.240 4.517 1.00 97.25 86 THR A O 1
ATOM 713 N N . VAL A 1 87 ? -5.198 -2.931 6.266 1.00 98.06 87 VAL A N 1
ATOM 714 C CA . VAL A 1 87 ? -4.316 -1.822 5.881 1.00 98.06 87 VAL A CA 1
ATOM 715 C C . VAL A 1 87 ? -2.842 -2.209 5.953 1.00 98.06 87 VAL A C 1
ATOM 717 O O . VAL A 1 87 ? -2.097 -1.910 5.027 1.00 98.06 87 VAL A O 1
ATOM 720 N N . LEU A 1 88 ? -2.426 -2.968 6.975 1.00 98.50 88 LEU A N 1
ATOM 721 C CA . LEU A 1 88 ? -1.046 -3.456 7.077 1.00 98.50 88 LEU A CA 1
ATOM 722 C C . LEU A 1 88 ? -0.676 -4.337 5.879 1.00 98.50 88 LEU A C 1
ATOM 724 O O . LEU A 1 88 ? 0.423 -4.241 5.337 1.00 98.50 88 LEU A O 1
ATOM 728 N N . LYS A 1 89 ? -1.609 -5.184 5.431 1.00 97.81 89 LYS A N 1
ATOM 729 C CA . LYS A 1 89 ? -1.412 -6.018 4.243 1.00 97.81 89 LYS A CA 1
ATOM 730 C C . LYS A 1 89 ? -1.376 -5.190 2.953 1.00 97.81 89 LYS A C 1
ATOM 732 O O . LYS A 1 89 ? -0.593 -5.510 2.062 1.00 97.81 89 LYS A O 1
ATOM 737 N N . ALA A 1 90 ? -2.212 -4.159 2.846 1.00 97.88 90 ALA A N 1
ATOM 738 C CA . ALA A 1 90 ? -2.228 -3.246 1.705 1.00 97.88 90 ALA A CA 1
ATOM 739 C C . ALA A 1 90 ? -0.894 -2.498 1.562 1.00 97.88 90 ALA A C 1
ATOM 741 O O . ALA A 1 90 ? -0.300 -2.488 0.482 1.00 97.88 90 ALA A O 1
ATOM 7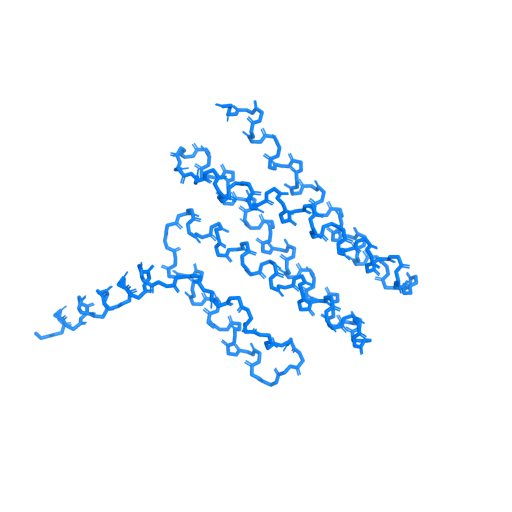42 N N . GLU A 1 91 ? -0.392 -1.956 2.672 1.00 98.56 91 GLU A N 1
ATOM 743 C CA . GLU A 1 91 ? 0.890 -1.254 2.736 1.00 98.56 91 GLU A CA 1
ATOM 744 C C . GLU A 1 91 ? 2.059 -2.202 2.452 1.00 98.56 91 GLU A C 1
ATOM 746 O O . GLU A 1 91 ? 2.984 -1.858 1.722 1.00 98.56 91 GLU A O 1
ATOM 751 N N . HIS A 1 92 ? 1.989 -3.449 2.928 1.00 98.50 92 HIS A N 1
ATOM 752 C CA . HIS A 1 92 ? 2.989 -4.459 2.590 1.00 98.50 92 HIS A CA 1
ATOM 753 C C . HIS A 1 92 ? 3.091 -4.700 1.074 1.00 98.50 92 HIS A C 1
ATOM 755 O O . HIS A 1 92 ? 4.200 -4.792 0.547 1.00 98.50 92 HIS A O 1
ATOM 761 N N . TYR A 1 93 ? 1.964 -4.764 0.352 1.00 98.38 93 TYR A N 1
ATOM 762 C CA . TYR A 1 93 ? 1.997 -4.855 -1.111 1.00 98.38 93 TYR A CA 1
ATOM 763 C C . TYR A 1 93 ? 2.612 -3.610 -1.754 1.00 98.38 93 TYR A C 1
ATOM 765 O O . TYR A 1 93 ? 3.356 -3.754 -2.723 1.00 98.38 93 TYR A O 1
ATOM 773 N N . PHE A 1 94 ? 2.380 -2.419 -1.196 1.00 98.62 94 PHE A N 1
ATOM 774 C CA . PHE A 1 94 ? 3.032 -1.197 -1.669 1.00 98.62 94 PHE A CA 1
ATOM 775 C C . PHE A 1 94 ? 4.552 -1.233 -1.444 1.00 98.62 94 PHE A C 1
ATOM 777 O O . PHE A 1 94 ? 5.324 -0.918 -2.343 1.00 98.62 94 PHE A O 1
ATOM 784 N N . THR A 1 95 ? 5.027 -1.720 -0.296 1.00 98.56 95 THR A N 1
ATOM 785 C CA . THR A 1 95 ? 6.471 -1.907 -0.059 1.00 98.56 95 THR A CA 1
ATOM 786 C C . THR A 1 95 ? 7.094 -2.924 -1.024 1.00 98.56 95 THR A C 1
ATOM 788 O O . THR A 1 95 ? 8.214 -2.723 -1.505 1.00 98.56 95 THR A O 1
ATOM 791 N N . LEU A 1 96 ? 6.387 -4.015 -1.342 1.00 98.44 96 LEU A N 1
ATOM 792 C CA . LEU A 1 96 ? 6.839 -4.978 -2.353 1.00 98.44 96 LEU A CA 1
ATOM 793 C C . LEU A 1 96 ? 6.901 -4.343 -3.747 1.00 98.44 96 LEU A C 1
ATOM 795 O O . LEU A 1 9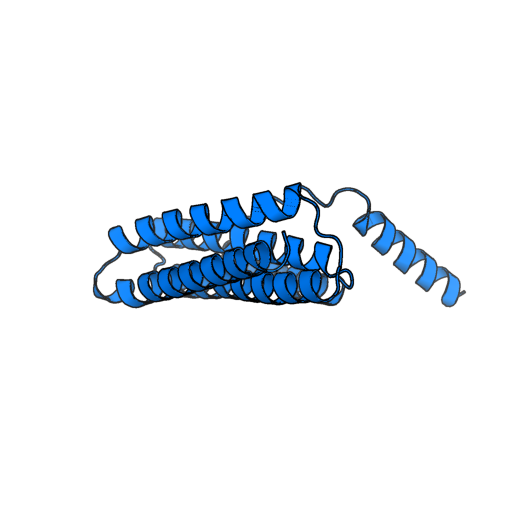6 ? 7.878 -4.560 -4.464 1.00 98.44 96 LEU A O 1
ATOM 799 N N . LEU A 1 97 ? 5.913 -3.513 -4.094 1.00 98.31 97 LEU A N 1
ATOM 800 C CA . LEU A 1 97 ? 5.927 -2.700 -5.306 1.00 98.31 97 LEU A CA 1
ATOM 801 C C . LEU A 1 97 ? 7.167 -1.812 -5.365 1.00 98.31 97 LEU A C 1
ATOM 803 O O . LEU A 1 97 ? 7.885 -1.867 -6.357 1.00 98.31 97 LEU A O 1
ATOM 807 N N . VAL A 1 98 ? 7.449 -1.029 -4.318 1.00 98.25 98 VAL A N 1
ATOM 808 C CA . VAL A 1 98 ? 8.616 -0.129 -4.278 1.00 98.25 98 VAL A CA 1
ATOM 809 C C . VAL A 1 98 ? 9.914 -0.917 -4.435 1.00 98.25 98 VAL A C 1
ATOM 811 O O . VAL A 1 98 ? 10.810 -0.514 -5.176 1.00 98.25 98 VAL A O 1
ATOM 814 N N . THR A 1 99 ? 10.005 -2.078 -3.787 1.00 97.56 99 THR A N 1
ATOM 815 C CA . THR A 1 99 ? 11.161 -2.972 -3.916 1.00 97.56 99 THR A CA 1
ATOM 816 C C . THR A 1 99 ? 11.354 -3.420 -5.365 1.00 97.56 99 THR A C 1
ATOM 818 O O . THR A 1 99 ? 12.454 -3.299 -5.906 1.00 97.56 99 THR A O 1
ATOM 821 N N . ASP A 1 100 ? 10.299 -3.903 -6.018 1.00 97.00 100 ASP A N 1
ATOM 822 C CA . ASP A 1 100 ? 10.367 -4.332 -7.415 1.00 97.00 100 ASP A CA 1
ATOM 823 C C . ASP A 1 100 ? 10.623 -3.169 -8.378 1.00 97.00 100 ASP A C 1
ATOM 825 O O . ASP A 1 100 ? 11.383 -3.334 -9.331 1.00 97.00 100 ASP A O 1
ATOM 829 N N . TYR A 1 101 ? 10.060 -1.992 -8.106 1.00 97.31 101 TYR A N 1
ATOM 830 C CA . TYR A 1 101 ? 10.297 -0.766 -8.864 1.00 97.31 101 TYR A CA 1
ATOM 831 C C . TYR A 1 101 ? 11.783 -0.395 -8.855 1.00 97.31 101 TYR A C 1
ATOM 833 O O . TYR A 1 101 ? 12.390 -0.218 -9.911 1.00 97.31 101 TYR A O 1
ATOM 841 N N . LYS A 1 102 ? 12.409 -0.377 -7.670 1.00 96.12 102 LYS A N 1
ATOM 842 C CA . LYS A 1 102 ? 13.855 -0.147 -7.514 1.00 96.12 102 LYS A CA 1
ATOM 843 C C . LYS A 1 102 ? 14.676 -1.141 -8.332 1.00 96.12 102 LYS A C 1
ATOM 845 O O . LYS A 1 102 ? 15.611 -0.758 -9.032 1.00 96.12 102 LYS A O 1
ATOM 850 N N . TRP A 1 103 ? 14.315 -2.420 -8.262 1.00 95.25 103 TRP A N 1
ATOM 851 C CA . TRP A 1 103 ? 14.985 -3.470 -9.023 1.00 95.25 103 TRP A CA 1
ATOM 852 C C . TRP A 1 103 ? 14.799 -3.328 -10.533 1.00 95.25 103 TRP A C 1
ATOM 854 O O . TRP A 1 103 ? 15.737 -3.604 -11.278 1.00 95.25 103 TRP A O 1
ATOM 864 N N . ALA A 1 104 ? 13.615 -2.929 -10.988 1.00 94.69 104 ALA A N 1
ATOM 865 C CA . ALA A 1 104 ? 13.333 -2.691 -12.395 1.00 94.69 104 ALA A CA 1
ATOM 866 C C . ALA A 1 104 ? 14.184 -1.532 -12.928 1.00 94.69 104 ALA A C 1
ATOM 868 O O . ALA A 1 104 ? 14.854 -1.709 -13.945 1.00 94.69 104 ALA A O 1
ATOM 869 N N . VAL A 1 105 ? 14.265 -0.416 -12.197 1.00 93.25 105 VAL A N 1
ATOM 870 C CA . VAL A 1 105 ? 15.128 0.717 -12.568 1.00 93.25 105 VAL A CA 1
ATOM 871 C C . VAL A 1 105 ? 16.602 0.309 -12.598 1.00 93.25 105 VAL A C 1
ATOM 873 O O . VAL A 1 105 ? 17.276 0.548 -13.596 1.00 93.25 105 VAL A O 1
ATOM 876 N N . TRP A 1 106 ? 17.090 -0.396 -11.572 1.00 92.62 106 TRP A N 1
ATOM 877 C CA . TRP A 1 106 ? 18.478 -0.878 -11.531 1.00 92.62 106 TRP A CA 1
ATOM 878 C C . TRP A 1 106 ? 18.827 -1.827 -12.693 1.00 92.62 106 TRP A C 1
ATOM 880 O O . TRP A 1 106 ? 19.961 -1.845 -13.160 1.00 92.62 106 TRP A O 1
ATOM 890 N N . ARG A 1 107 ? 17.856 -2.608 -13.188 1.00 93.19 107 ARG A N 1
ATOM 891 C CA . ARG A 1 107 ? 18.025 -3.501 -14.350 1.00 93.19 107 ARG A CA 1
ATOM 892 C C . ARG A 1 107 ? 17.699 -2.838 -15.691 1.00 93.19 107 ARG A C 1
ATOM 894 O O . ARG A 1 107 ? 17.636 -3.550 -16.691 1.00 93.19 107 ARG A O 1
ATOM 901 N N . HIS A 1 108 ? 17.432 -1.532 -15.723 1.00 92.12 108 HIS A N 1
ATOM 902 C CA . HIS A 1 108 ? 16.948 -0.817 -16.911 1.00 92.12 108 HIS A CA 1
ATOM 903 C C . HIS A 1 108 ? 15.710 -1.472 -17.554 1.00 92.12 108 HIS A C 1
ATOM 905 O O . HIS A 1 108 ? 15.521 -1.442 -18.770 1.00 92.12 108 HIS A O 1
ATOM 911 N N . THR A 1 109 ? 14.865 -2.107 -16.738 1.00 92.50 109 THR A N 1
ATOM 912 C CA . THR A 1 109 ? 13.578 -2.641 -17.187 1.00 92.50 109 THR A CA 1
ATOM 913 C C . THR A 1 109 ? 12.629 -1.466 -17.414 1.00 92.50 109 THR A C 1
ATOM 915 O O . THR A 1 109 ? 12.450 -0.664 -16.496 1.00 92.50 109 THR A O 1
ATOM 918 N N . PRO A 1 110 ? 12.021 -1.336 -18.605 1.00 90.94 110 PRO A N 1
ATOM 919 C CA . PRO A 1 110 ? 11.164 -0.202 -18.908 1.00 90.94 110 PRO A CA 1
ATOM 920 C C . PRO A 1 110 ? 9.911 -0.228 -18.032 1.00 90.94 110 PRO A C 1
ATOM 922 O O . PRO A 1 110 ? 9.187 -1.223 -17.983 1.00 90.94 110 PRO A O 1
ATOM 925 N N . ILE A 1 111 ? 9.648 0.896 -17.374 1.00 93.56 111 ILE A N 1
ATOM 926 C CA . ILE A 1 111 ? 8.396 1.186 -16.682 1.00 93.56 111 ILE A CA 1
ATOM 927 C C . ILE A 1 111 ? 7.731 2.302 -17.481 1.00 93.56 111 ILE A C 1
ATOM 929 O O . ILE A 1 111 ? 8.360 3.320 -17.768 1.00 93.56 111 ILE A O 1
ATOM 933 N N . SER A 1 112 ? 6.484 2.097 -17.897 1.00 93.69 112 SER A N 1
ATOM 934 C CA . SER A 1 112 ? 5.734 3.116 -18.636 1.00 93.69 112 SER A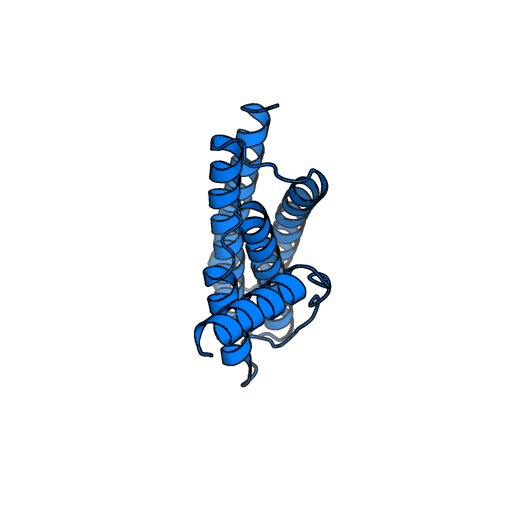 CA 1
ATOM 935 C C . SER A 1 112 ? 5.538 4.366 -17.777 1.00 93.69 112 SER A C 1
ATOM 937 O O . SER A 1 112 ? 5.273 4.240 -16.578 1.00 93.69 112 SER A O 1
ATOM 939 N N . ALA A 1 113 ? 5.590 5.548 -18.390 1.00 93.06 113 ALA A N 1
ATOM 940 C CA . ALA A 1 113 ? 5.377 6.816 -17.693 1.00 93.06 113 ALA A CA 1
ATOM 941 C C . ALA A 1 113 ? 4.012 6.861 -16.987 1.00 93.06 113 ALA A C 1
ATOM 943 O O . ALA A 1 113 ? 3.898 7.393 -15.889 1.00 93.06 113 ALA A O 1
ATOM 944 N N . GLU A 1 114 ? 2.990 6.240 -17.577 1.00 94.00 114 GLU A N 1
ATOM 945 C CA . GLU A 1 114 ? 1.645 6.138 -17.014 1.00 94.00 114 GLU A CA 1
ATOM 946 C C . GLU A 1 114 ? 1.635 5.353 -15.695 1.00 94.00 114 GLU A C 1
ATOM 948 O O . GLU A 1 114 ? 1.010 5.782 -14.725 1.00 94.00 114 GLU A O 1
ATOM 953 N N . LEU A 1 115 ? 2.353 4.227 -15.645 1.00 94.69 115 LEU A N 1
ATOM 954 C CA . LEU A 1 115 ? 2.473 3.397 -14.444 1.00 94.69 115 LEU A CA 1
ATOM 955 C C . LEU A 1 115 ? 3.266 4.113 -13.345 1.00 94.69 115 LEU A C 1
ATOM 957 O O . LEU A 1 115 ? 2.827 4.101 -12.199 1.00 94.69 115 LEU A O 1
ATOM 961 N N . ASP A 1 116 ? 4.385 4.772 -13.674 1.00 95.06 116 ASP A N 1
ATOM 962 C CA . ASP A 1 116 ? 5.112 5.595 -12.693 1.00 95.06 116 ASP A CA 1
ATOM 963 C C . ASP A 1 116 ? 4.203 6.694 -12.126 1.00 95.06 116 ASP A C 1
ATOM 965 O O . ASP A 1 116 ? 4.029 6.788 -10.912 1.00 95.06 116 ASP A O 1
ATOM 969 N N . MET A 1 117 ? 3.526 7.460 -12.989 1.00 94.88 117 MET A N 1
ATOM 970 C CA . MET A 1 117 ? 2.584 8.494 -12.553 1.00 94.88 117 MET A CA 1
ATOM 971 C C . MET A 1 117 ? 1.460 7.935 -11.673 1.00 94.88 117 MET A C 1
ATOM 973 O O . MET A 1 117 ? 1.048 8.597 -10.719 1.00 94.88 117 MET A O 1
ATOM 977 N N . GLU A 1 118 ? 0.945 6.737 -11.960 1.00 96.50 118 GLU A N 1
ATOM 978 C CA . GLU A 1 118 ? -0.079 6.117 -11.117 1.00 96.50 118 GLU A CA 1
ATOM 979 C C . GLU A 1 118 ? 0.462 5.720 -9.743 1.00 96.50 118 GLU A C 1
ATOM 981 O O . GLU A 1 118 ? -0.200 5.987 -8.744 1.00 96.50 118 GLU A O 1
ATOM 986 N N . ILE A 1 119 ? 1.679 5.180 -9.666 1.00 97.62 119 ILE A N 1
ATOM 987 C CA . ILE A 1 119 ? 2.341 4.851 -8.394 1.00 97.62 119 ILE A CA 1
ATOM 988 C C . ILE A 1 119 ? 2.516 6.110 -7.535 1.00 97.62 119 ILE A C 1
ATOM 990 O O . ILE A 1 119 ? 2.189 6.093 -6.346 1.00 97.62 119 ILE A O 1
ATOM 994 N N . GLN A 1 120 ? 2.967 7.219 -8.137 1.00 96.06 120 GLN A N 1
ATOM 995 C CA . GLN A 1 120 ? 3.129 8.494 -7.426 1.00 96.06 120 GLN A CA 1
ATOM 996 C C . GLN A 1 120 ? 1.789 9.044 -6.924 1.00 96.06 120 GLN A C 1
ATOM 998 O O . GLN A 1 120 ? 1.693 9.569 -5.818 1.00 96.06 120 GLN A O 1
ATOM 1003 N N . ARG A 1 121 ? 0.720 8.917 -7.716 1.00 96.69 121 ARG A N 1
ATOM 1004 C CA . ARG A 1 121 ? -0.615 9.337 -7.271 1.00 96.69 121 ARG A CA 1
ATOM 1005 C C . ARG A 1 121 ? -1.151 8.430 -6.169 1.00 96.69 121 ARG A C 1
ATOM 1007 O O . ARG A 1 121 ? -1.772 8.924 -5.232 1.00 96.69 121 ARG A O 1
ATOM 1014 N N . ALA A 1 122 ? -0.913 7.126 -6.262 1.00 97.50 122 ALA A N 1
ATOM 1015 C CA . ALA A 1 122 ? -1.397 6.158 -5.291 1.00 97.50 122 ALA A CA 1
ATOM 1016 C C . ALA A 1 122 ? -0.785 6.377 -3.904 1.00 97.50 122 ALA A C 1
ATOM 1018 O O . ALA A 1 122 ? -1.545 6.437 -2.943 1.00 97.50 122 ALA A O 1
ATOM 1019 N N . VAL A 1 123 ? 0.533 6.590 -3.792 1.00 97.88 123 VAL A N 1
ATOM 1020 C CA . VAL A 1 123 ? 1.181 6.789 -2.478 1.00 97.88 123 VAL A CA 1
ATOM 1021 C C . VAL A 1 123 ? 0.634 8.014 -1.738 1.00 97.88 123 VAL A C 1
ATOM 1023 O O . VAL A 1 123 ? 0.379 7.949 -0.535 1.00 97.88 123 VAL A O 1
ATOM 1026 N N . VAL A 1 124 ? 0.362 9.103 -2.466 1.00 97.44 124 VAL A N 1
ATOM 1027 C CA . VAL A 1 124 ? -0.258 10.312 -1.904 1.00 97.44 124 VAL A CA 1
ATOM 1028 C C . VAL A 1 124 ? -1.694 10.018 -1.461 1.00 97.44 124 VAL A C 1
ATOM 1030 O O . VAL A 1 124 ? -2.046 10.275 -0.312 1.00 97.44 124 VAL A O 1
ATOM 1033 N N . ARG A 1 125 ? -2.509 9.392 -2.325 1.00 97.81 125 ARG A N 1
ATOM 1034 C CA . ARG A 1 125 ? -3.897 9.025 -1.981 1.00 97.81 125 ARG A CA 1
ATOM 1035 C C . ARG A 1 125 ? -3.974 8.075 -0.785 1.00 97.81 125 ARG A C 1
ATOM 1037 O O . ARG A 1 125 ? -4.882 8.199 0.033 1.00 97.81 125 ARG A O 1
ATOM 1044 N N . HIS A 1 126 ? -3.063 7.108 -0.687 1.00 98.25 126 HIS A N 1
ATOM 1045 C CA . HIS A 1 126 ? -3.004 6.157 0.427 1.00 98.25 126 HIS A CA 1
ATOM 1046 C C . HIS A 1 126 ? -2.731 6.881 1.734 1.00 98.25 126 HIS A C 1
ATOM 1048 O O . HIS A 1 126 ? -3.490 6.703 2.684 1.00 98.25 126 HIS A O 1
ATOM 1054 N N . ARG A 1 127 ? -1.723 7.760 1.753 1.00 97.81 127 ARG A N 1
ATOM 1055 C CA . ARG A 1 127 ? -1.411 8.591 2.919 1.00 97.81 127 ARG A CA 1
ATOM 1056 C C . ARG A 1 127 ? -2.616 9.408 3.368 1.00 97.81 127 ARG A C 1
ATOM 1058 O O . ARG A 1 127 ? -2.932 9.383 4.553 1.00 97.81 127 ARG A O 1
ATOM 1065 N N . ASP A 1 128 ? -3.315 10.064 2.443 1.00 98.00 128 ASP A N 1
ATOM 1066 C CA . ASP A 1 128 ? -4.505 10.856 2.769 1.00 98.00 128 ASP A CA 1
ATOM 1067 C C . ASP A 1 128 ? -5.608 9.988 3.391 1.00 98.00 128 ASP A C 1
ATOM 1069 O O . ASP A 1 128 ? -6.232 10.364 4.384 1.00 98.00 128 ASP A O 1
ATOM 1073 N N . ILE A 1 129 ? -5.851 8.791 2.845 1.00 98.19 129 ILE A N 1
ATOM 1074 C CA . ILE A 1 129 ? -6.824 7.848 3.413 1.00 98.19 129 ILE A CA 1
ATOM 1075 C C . ILE A 1 129 ? -6.398 7.422 4.821 1.00 98.19 129 ILE A C 1
ATOM 1077 O O . ILE A 1 129 ? -7.226 7.426 5.729 1.00 98.19 129 ILE A O 1
ATOM 1081 N N . PHE A 1 130 ? -5.125 7.089 5.026 1.00 98.19 130 PHE A N 1
ATOM 1082 C CA . PHE A 1 130 ? -4.621 6.659 6.329 1.00 98.19 130 PHE A CA 1
ATOM 1083 C C . PHE A 1 130 ? -4.660 7.780 7.365 1.00 98.19 130 PHE A C 1
ATOM 1085 O O . PHE A 1 130 ? -5.020 7.512 8.510 1.00 98.19 130 PHE A O 1
ATOM 1092 N N . GLN A 1 131 ? -4.374 9.021 6.964 1.00 98.25 131 GLN A N 1
ATOM 1093 C CA . GLN A 1 131 ? -4.493 10.191 7.830 1.00 98.25 131 GLN A CA 1
ATOM 1094 C C . GLN A 1 131 ? -5.945 10.397 8.269 1.00 98.25 131 GLN A C 1
ATOM 1096 O O . GLN A 1 131 ? -6.213 10.488 9.461 1.00 98.25 131 GLN A O 1
ATOM 1101 N N . ASN A 1 132 ? -6.901 10.338 7.337 1.00 98.12 132 ASN A N 1
ATOM 1102 C CA . ASN A 1 132 ? -8.324 10.445 7.670 1.00 98.12 132 ASN A CA 1
ATOM 1103 C C . ASN A 1 132 ? -8.780 9.352 8.657 1.00 98.12 132 ASN A C 1
ATOM 1105 O O . ASN A 1 132 ? -9.579 9.612 9.560 1.00 98.12 132 ASN A O 1
ATOM 1109 N N . MET A 1 133 ? -8.282 8.121 8.493 1.00 98.06 133 MET A N 1
ATOM 1110 C CA . MET A 1 133 ? -8.566 7.020 9.419 1.00 98.06 133 MET A CA 1
ATOM 1111 C C . MET A 1 133 ? -7.931 7.259 10.792 1.00 98.06 133 MET A C 1
ATOM 1113 O O . MET A 1 133 ? -8.592 7.035 11.801 1.00 98.06 133 MET A O 1
ATOM 1117 N N . LEU A 1 134 ? -6.682 7.734 10.839 1.00 98.19 134 LEU A N 1
ATOM 1118 C CA . LEU A 1 134 ? -5.978 8.074 12.077 1.00 98.19 134 LEU A CA 1
ATOM 1119 C C . LEU A 1 134 ? -6.704 9.179 12.855 1.00 98.19 134 LEU A C 1
ATOM 1121 O O . LEU A 1 134 ? -6.899 9.044 14.059 1.00 98.19 134 LEU A O 1
ATOM 1125 N N . ASP A 1 135 ? -7.156 10.225 12.167 1.00 97.81 135 ASP A N 1
ATOM 1126 C CA . ASP A 1 135 ? -7.853 11.360 12.780 1.00 97.81 135 ASP A CA 1
ATOM 1127 C C . ASP A 1 135 ? -9.220 10.961 13.363 1.00 97.81 135 ASP A C 1
ATOM 1129 O O . ASP A 1 135 ? -9.732 11.606 14.279 1.00 97.81 135 ASP A O 1
ATOM 1133 N N . SER A 1 136 ? -9.811 9.881 12.843 1.00 96.56 136 SER A N 1
ATOM 1134 C CA . SER A 1 136 ? -11.156 9.415 13.204 1.00 96.56 136 SER A CA 1
ATOM 1135 C C . SER A 1 136 ? -11.168 8.245 14.193 1.00 96.56 136 SER A C 1
ATOM 1137 O O . SER A 1 136 ? -12.236 7.850 14.664 1.00 96.56 136 SER A O 1
ATOM 1139 N N . VAL A 1 137 ? -10.016 7.631 14.477 1.00 96.69 137 VAL A N 1
ATOM 1140 C CA . VAL A 1 137 ? -9.941 6.415 15.295 1.00 96.69 137 VAL A CA 1
ATOM 1141 C C . VAL A 1 137 ? -9.739 6.733 16.777 1.00 96.69 137 VAL A C 1
ATOM 1143 O O . VAL A 1 137 ? -9.203 7.770 17.157 1.00 96.69 137 VAL A O 1
ATOM 1146 N N . SER A 1 138 ? -10.145 5.809 17.649 1.00 95.44 138 SER A N 1
ATOM 1147 C CA . SER A 1 138 ? -9.874 5.923 19.082 1.00 95.44 138 SER A CA 1
ATOM 1148 C C . SER A 1 138 ? -8.360 5.924 19.381 1.00 95.44 138 SER A C 1
ATOM 1150 O O . SER A 1 138 ? -7.600 5.226 18.698 1.00 95.44 138 SER A O 1
ATOM 1152 N N . PRO A 1 139 ? -7.895 6.604 20.449 1.00 93.19 139 PRO A N 1
ATOM 1153 C CA . PRO A 1 139 ? -6.473 6.634 20.803 1.00 93.19 139 PRO A CA 1
ATOM 1154 C C . PRO A 1 139 ? -5.828 5.248 20.980 1.00 93.19 139 PRO A C 1
ATOM 1156 O O . PRO A 1 139 ? -4.645 5.080 20.698 1.00 93.19 139 PRO A O 1
ATOM 1159 N N . GLY A 1 140 ? -6.599 4.240 21.410 1.00 92.44 140 GLY A N 1
ATOM 1160 C CA . GLY A 1 140 ? -6.107 2.868 21.590 1.00 92.44 140 GLY A CA 1
ATOM 1161 C C . GLY A 1 140 ? -5.786 2.135 20.282 1.00 92.44 140 GLY A C 1
ATOM 1162 O O . GLY A 1 140 ? -5.022 1.172 20.286 1.00 92.44 140 GLY A O 1
ATOM 1163 N N . ASP A 1 141 ? -6.332 2.596 19.158 1.00 92.88 141 ASP A N 1
ATOM 1164 C CA . ASP A 1 141 ? -6.161 1.982 17.839 1.00 92.88 141 ASP A CA 1
ATOM 1165 C C . ASP A 1 141 ? -5.262 2.802 16.897 1.00 92.88 141 ASP A C 1
ATOM 1167 O O . ASP A 1 141 ? -4.825 2.285 15.864 1.00 92.88 141 ASP A O 1
ATOM 1171 N N . ALA A 1 142 ? -4.937 4.044 17.270 1.00 96.25 142 ALA A N 1
ATOM 1172 C CA . ALA A 1 142 ? -4.167 4.998 16.470 1.00 96.25 142 ALA A CA 1
ATOM 1173 C C . ALA A 1 142 ? -2.778 4.484 16.057 1.00 96.25 142 ALA A C 1
ATOM 1175 O O . ALA A 1 142 ? -2.322 4.746 14.944 1.00 96.25 142 ALA A O 1
ATOM 1176 N N . ALA A 1 143 ? -2.122 3.697 16.917 1.00 97.31 143 ALA A N 1
ATOM 1177 C CA . ALA A 1 143 ? -0.748 3.240 16.702 1.00 97.31 143 ALA A CA 1
ATOM 1178 C C . ALA A 1 143 ? -0.545 2.491 15.371 1.00 97.31 143 ALA A C 1
ATOM 1180 O O . ALA A 1 143 ? 0.497 2.641 14.739 1.00 97.31 143 ALA A O 1
ATOM 1181 N N . VAL A 1 144 ? -1.530 1.703 14.921 1.00 96.94 144 VAL A N 1
ATOM 1182 C CA . VAL A 1 144 ? -1.407 0.961 13.653 1.00 96.94 144 VAL A CA 1
ATOM 1183 C C . VAL A 1 144 ? -1.528 1.888 12.448 1.00 96.94 144 VAL A C 1
ATOM 1185 O O . VAL A 1 144 ? -0.781 1.724 11.489 1.00 96.94 144 VAL A O 1
ATOM 1188 N N . PHE A 1 145 ? -2.432 2.867 12.486 1.00 97.44 145 PHE A N 1
ATOM 1189 C CA . PHE A 1 145 ? -2.591 3.815 11.382 1.00 97.44 145 PHE A CA 1
ATOM 1190 C C . PHE A 1 145 ? -1.393 4.758 11.280 1.00 97.44 145 PHE A C 1
ATOM 1192 O O . PHE A 1 145 ? -0.900 4.979 10.177 1.00 97.44 145 PHE A O 1
ATOM 1199 N N . GLN A 1 146 ? -0.845 5.199 12.417 1.00 98.12 146 GLN A N 1
ATOM 1200 C CA . GLN A 1 146 ? 0.413 5.943 12.440 1.00 98.12 146 GLN A CA 1
ATOM 1201 C C . GLN A 1 146 ? 1.561 5.123 11.839 1.00 98.12 146 GLN A C 1
ATOM 1203 O O . GLN A 1 146 ? 2.271 5.603 10.961 1.00 98.12 146 GLN A O 1
ATOM 1208 N N . LEU A 1 147 ? 1.699 3.856 12.246 1.00 98.00 147 LEU A N 1
ATOM 1209 C CA . LEU A 1 147 ? 2.727 2.964 11.711 1.00 98.00 147 LEU A CA 1
ATOM 1210 C C . LEU A 1 147 ? 2.628 2.820 10.186 1.00 98.00 147 LEU A C 1
ATOM 1212 O O . LEU A 1 147 ? 3.649 2.817 9.499 1.00 98.00 147 LEU A O 1
ATOM 1216 N N . VAL A 1 148 ? 1.411 2.683 9.654 1.00 97.81 148 VAL A N 1
ATOM 1217 C CA . VAL A 1 148 ? 1.195 2.606 8.207 1.00 97.81 148 VAL A CA 1
ATOM 1218 C C . VAL A 1 148 ? 1.617 3.907 7.526 1.00 97.81 148 VAL A C 1
ATOM 1220 O O . VAL A 1 148 ? 2.366 3.833 6.561 1.00 97.81 148 VAL A O 1
ATOM 1223 N N . ILE A 1 149 ? 1.238 5.079 8.046 1.00 98.38 149 ILE A N 1
ATOM 1224 C CA . ILE A 1 149 ? 1.667 6.380 7.495 1.00 98.38 149 ILE A CA 1
ATOM 1225 C C . ILE A 1 149 ? 3.199 6.488 7.456 1.00 98.38 149 ILE A C 1
ATOM 1227 O O . ILE A 1 149 ? 3.763 6.966 6.466 1.00 98.38 149 ILE A O 1
ATOM 1231 N N . ASP A 1 150 ? 3.888 5.994 8.486 1.00 98.19 150 ASP A N 1
ATOM 1232 C CA . ASP A 1 150 ? 5.353 5.980 8.539 1.00 98.19 150 ASP A CA 1
ATOM 1233 C C .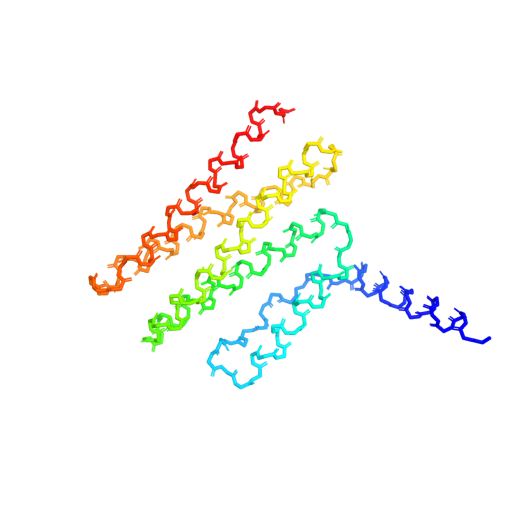 ASP A 1 150 ? 5.960 5.050 7.470 1.00 98.19 150 ASP A C 1
ATOM 1235 O O . ASP A 1 150 ? 7.015 5.341 6.898 1.00 98.19 150 ASP A O 1
ATOM 1239 N N . PHE A 1 151 ? 5.322 3.911 7.178 1.00 97.94 151 PHE A N 1
ATOM 1240 C CA . PHE A 1 151 ? 5.715 3.048 6.059 1.00 97.94 151 PHE A CA 1
ATOM 1241 C C . PHE A 1 151 ? 5.450 3.715 4.707 1.00 97.94 151 PHE A C 1
ATOM 1243 O O . PHE A 1 151 ? 6.366 3.763 3.886 1.00 97.94 151 PHE A O 1
ATOM 1250 N N . THR A 1 152 ? 4.279 4.321 4.513 1.00 97.88 152 THR A N 1
ATOM 1251 C CA . THR A 1 152 ? 3.907 4.993 3.260 1.00 97.88 152 THR A CA 1
ATOM 1252 C C . THR A 1 152 ? 4.846 6.162 2.965 1.00 97.88 152 THR A C 1
ATOM 1254 O O . THR A 1 152 ? 5.266 6.375 1.830 1.00 97.88 152 THR A O 1
ATOM 1257 N N . THR A 1 153 ? 5.240 6.906 3.998 1.00 98.19 153 THR A N 1
ATOM 1258 C CA . THR A 1 153 ? 6.212 8.005 3.897 1.00 98.19 153 THR A CA 1
ATOM 1259 C C . THR A 1 153 ? 7.599 7.509 3.499 1.00 98.19 153 THR A C 1
ATOM 1261 O O . THR A 1 153 ? 8.215 8.082 2.602 1.00 98.19 153 THR A O 1
ATOM 1264 N N . ARG A 1 154 ? 8.076 6.408 4.091 1.00 97.81 154 ARG A N 1
ATOM 1265 C CA . ARG A 1 154 ? 9.343 5.785 3.674 1.00 97.81 154 ARG A CA 1
ATOM 1266 C C . ARG A 1 154 ? 9.278 5.271 2.237 1.00 97.81 154 ARG A C 1
ATOM 1268 O O . ARG A 1 154 ? 10.202 5.505 1.468 1.00 97.81 154 ARG A O 1
ATOM 1275 N N . ASN A 1 155 ? 8.181 4.623 1.857 1.00 97.75 155 ASN A N 1
ATOM 1276 C CA . ASN A 1 155 ? 7.962 4.129 0.500 1.00 97.75 155 ASN A CA 1
ATOM 1277 C C . ASN A 1 155 ? 7.992 5.267 -0.542 1.00 97.75 155 ASN A C 1
ATOM 1279 O O . ASN A 1 155 ? 8.626 5.121 -1.584 1.00 97.75 155 ASN A O 1
ATOM 1283 N N . GLU A 1 156 ? 7.372 6.415 -0.254 1.00 96.88 156 GLU A N 1
ATOM 1284 C CA . GLU A 1 156 ? 7.445 7.602 -1.121 1.00 96.88 156 GLU A CA 1
ATOM 1285 C C . GLU A 1 156 ? 8.878 8.139 -1.244 1.00 96.88 156 GLU A C 1
ATOM 1287 O O . GLU A 1 156 ? 9.350 8.396 -2.351 1.00 96.88 156 GLU A O 1
ATOM 1292 N N . GLN A 1 157 ? 9.600 8.271 -0.127 1.00 96.62 157 GLN A N 1
ATOM 1293 C CA . GLN A 1 157 ? 10.993 8.733 -0.131 1.00 96.62 157 GLN A CA 1
ATOM 1294 C C . GLN A 1 157 ? 11.892 7.825 -0.978 1.00 96.62 157 GLN A C 1
ATOM 1296 O O . GLN A 1 157 ? 12.721 8.308 -1.752 1.00 96.62 157 GLN A O 1
ATOM 1301 N N . GLU A 1 158 ? 11.698 6.511 -0.878 1.00 95.81 158 GLU A N 1
ATOM 1302 C CA . GLU A 1 158 ? 12.409 5.528 -1.690 1.00 95.81 158 GLU A CA 1
ATOM 1303 C C . GLU A 1 158 ? 12.113 5.718 -3.185 1.00 95.81 158 GLU A C 1
ATOM 1305 O O . GLU A 1 158 ? 13.052 5.777 -3.980 1.00 95.81 158 GLU A O 1
ATOM 1310 N N . LEU A 1 159 ? 10.847 5.908 -3.576 1.00 95.12 159 LEU A N 1
ATOM 1311 C CA . LEU A 1 159 ? 10.467 6.179 -4.970 1.00 95.12 159 LEU A CA 1
ATOM 1312 C C . LEU A 1 159 ? 11.114 7.466 -5.508 1.00 95.12 159 LEU A C 1
ATOM 1314 O O . LEU A 1 159 ? 11.638 7.480 -6.625 1.00 95.12 159 LEU A O 1
ATOM 1318 N N . LEU A 1 160 ? 11.132 8.535 -4.707 1.00 93.25 160 LEU A N 1
ATOM 1319 C CA . LEU A 1 160 ? 11.763 9.806 -5.075 1.00 93.25 160 LEU A CA 1
ATOM 1320 C C . LEU A 1 160 ? 13.283 9.668 -5.247 1.00 93.25 160 LEU A C 1
ATOM 1322 O O . LEU A 1 160 ? 13.847 10.235 -6.186 1.00 93.25 160 LEU A O 1
ATOM 1326 N N . SER A 1 161 ? 13.946 8.883 -4.391 1.00 92.00 161 SER A N 1
ATOM 1327 C CA . SER A 1 161 ? 15.401 8.675 -4.458 1.00 92.00 161 SER A CA 1
ATOM 1328 C C . SER A 1 161 ? 15.844 7.996 -5.763 1.00 92.00 161 SER A C 1
ATOM 1330 O O . SER A 1 161 ? 16.888 8.324 -6.336 1.00 92.00 161 SER A O 1
ATOM 1332 N N . VAL A 1 162 ? 15.016 7.091 -6.291 1.00 89.19 162 VAL A N 1
ATOM 1333 C CA . VAL A 1 162 ? 15.294 6.361 -7.535 1.00 89.19 162 VAL A CA 1
ATOM 1334 C C . VAL A 1 162 ? 15.251 7.292 -8.745 1.00 89.19 162 VAL A C 1
ATOM 1336 O O . VAL A 1 162 ? 16.088 7.168 -9.638 1.00 89.19 162 VAL A O 1
ATOM 1339 N N . ARG A 1 163 ? 14.323 8.257 -8.756 1.00 80.62 163 ARG A N 1
ATOM 1340 C CA . ARG A 1 163 ? 14.192 9.249 -9.837 1.00 80.62 163 ARG A CA 1
ATOM 1341 C C . ARG A 1 163 ? 15.349 10.239 -9.859 1.00 80.62 163 ARG A C 1
ATOM 1343 O O . ARG A 1 163 ? 15.856 10.567 -10.921 1.00 80.62 163 ARG A O 1
ATOM 1350 N N . GLN A 1 164 ? 15.787 10.701 -8.691 1.00 80.12 164 GLN A N 1
ATOM 1351 C CA . GLN A 1 164 ? 16.902 11.651 -8.601 1.00 80.12 164 GLN A CA 1
ATOM 1352 C C . GLN A 1 164 ? 18.232 11.036 -9.057 1.00 80.12 164 GLN A C 1
ATOM 1354 O O . GLN A 1 164 ? 19.103 11.747 -9.550 1.00 80.12 164 GLN A O 1
ATOM 1359 N N . THR A 1 165 ? 18.387 9.720 -8.899 1.00 75.38 165 THR A N 1
ATOM 1360 C CA . THR A 1 165 ? 19.600 8.989 -9.294 1.00 75.38 165 THR A CA 1
ATOM 1361 C C . THR A 1 165 ? 19.570 8.478 -10.737 1.00 75.38 165 THR A C 1
ATOM 1363 O O . THR A 1 165 ? 20.624 8.123 -11.256 1.00 75.38 165 THR A O 1
ATOM 1366 N N . ASN A 1 166 ? 18.404 8.468 -11.393 1.00 63.03 166 ASN A N 1
ATOM 1367 C CA . ASN A 1 166 ? 18.219 8.030 -12.781 1.00 63.03 166 ASN A CA 1
ATOM 1368 C C . ASN A 1 166 ? 17.229 8.968 -13.513 1.00 63.03 166 ASN A C 1
ATOM 1370 O O . ASN A 1 166 ? 16.069 8.583 -13.684 1.00 63.03 166 ASN A O 1
ATOM 1374 N N . PRO A 1 167 ? 17.647 10.202 -13.863 1.00 54.00 167 PRO A N 1
ATOM 1375 C CA . PRO A 1 167 ? 16.787 11.195 -14.512 1.00 54.00 167 PRO A CA 1
ATOM 1376 C C . PRO A 1 167 ? 16.415 10.849 -15.959 1.00 54.00 167 PRO A C 1
ATOM 1378 O O . PRO A 1 167 ? 17.222 10.182 -16.648 1.00 54.00 167 PRO A O 1
#

Sequence (167 aa):
MKFAIAVLLFMVIGLFVRLHWFPLAQMDILPDHPLYPVTVLRDRLMLRLIFDPARRIEYYLILSDRGVHASKALFEKGNIRLAKETVLKAEHYFTLLVTDYKWAVWRHTPISAELDMEIQRAVVRHRDIFQNMLDSVSPGDAAVFQLVIDFTTRNEQELLSVRQTNP

Foldseek 3Di:
DVVVVVVVVCCVVVVVVVPDPPDPPDPLQAPPHPCVVVVVVVLVVVCVVDPQLLVNLVSLLVQLLSLLVSLLVCVVVVVLVSSLVSNVVSLVSLVVSLVSVLVCLVVVNDHDPVSLVSNLVSLVVSLVSLVVSLVPDDPVSNVSSVVSNVSSVVSNVSSVVSVVVPD

pLDDT: mean 86.59, std 18.14, range [38.06, 98.62]

Radius of gyration: 17.79 Å; chains: 1; bounding box: 38×47×50 Å